Protein AF-A0A9X4M3T4-F1 (afdb_monomer)

Nearest PDB structures (foldseek):
  6j8o-assembly1_B  TM=3.746E-01  e=1.620E-01  Homo sapiens
  6j8n-assembly2_D  TM=3.707E-01  e=1.835E-01  Homo sapiens
  6j4u-assembly1_A  TM=2.759E-01  e=3.020E-01  Homo sapiens
  6jzd-assembly1_A  TM=2.948E-01  e=4.670E-01  Mus musculus
  6eua-assembly1_A  TM=4.453E-01  e=3.221E+00  Homo sapiens

Secondary structure (DSSP, 8-state):
---PPPHHHHHHHHHHHHH-TTEEEEEE-EEE-TTS-EEE-SEEEEEETTTTEEEEEE--HHHHHHHHHH----SS--EEEE--HHHHHHHHHHHHHHHS--TTTS--

Mean predicted aligned error: 7.75 Å

Sequence (108 aa):
MSNRITDSELAIVEAALLAEPALTAVRVSSEKDRYGAWMWDDVVAIEVGPLGAADAVEIDELLINRFAADHVEADGRECVIAVTDEVRTAVTLRRTLRRAPNPAASVA

pLDDT: mean 82.62, std 14.84, range [37.03, 94.5]

Organism: NCBI:txid2710754

Structure (mmCIF, N/CA/C/O backbone):
data_AF-A0A9X4M3T4-F1
#
_entry.id   AF-A0A9X4M3T4-F1
#
loop_
_atom_site.group_PDB
_atom_site.id
_atom_site.type_symbol
_atom_site.label_atom_id
_atom_site.label_alt_id
_atom_site.label_comp_id
_atom_site.label_asym_id
_atom_site.label_entity_id
_atom_site.label_seq_id
_atom_site.pdbx_PDB_ins_code
_atom_site.Cartn_x
_atom_site.Cartn_y
_atom_site.Cartn_z
_atom_site.occupancy
_atom_site.B_iso_or_equiv
_atom_site.auth_seq_id
_atom_site.auth_comp_id
_atom_site.auth_asym_id
_atom_site.auth_atom_id
_atom_site.pdbx_PDB_model_num
ATOM 1 N N . MET A 1 1 ? -16.331 -2.211 -11.567 1.00 37.03 1 MET A N 1
ATOM 2 C CA . MET A 1 1 ? -15.239 -3.139 -11.216 1.00 37.03 1 MET A CA 1
ATOM 3 C C . MET A 1 1 ? -15.163 -3.156 -9.703 1.00 37.03 1 MET A C 1
ATOM 5 O O . MET A 1 1 ? -15.142 -2.081 -9.120 1.00 37.03 1 MET A O 1
ATOM 9 N N . SER A 1 2 ? -15.268 -4.317 -9.054 1.00 38.84 2 SER A N 1
ATOM 10 C CA . SER A 1 2 ? -15.040 -4.383 -7.607 1.00 38.84 2 SER A CA 1
ATOM 11 C C . SER A 1 2 ? -13.557 -4.110 -7.379 1.00 38.84 2 SER A C 1
ATOM 13 O O . SER A 1 2 ? -12.754 -4.986 -7.683 1.00 38.84 2 SER A O 1
ATOM 15 N N . ASN A 1 3 ? -13.203 -2.911 -6.906 1.00 57.53 3 ASN A N 1
ATOM 16 C CA . ASN A 1 3 ? -11.852 -2.586 -6.437 1.00 57.53 3 ASN A CA 1
ATOM 17 C C . ASN A 1 3 ? -11.570 -3.422 -5.185 1.00 57.53 3 ASN A C 1
ATOM 19 O O . ASN A 1 3 ? -11.737 -2.960 -4.059 1.00 57.53 3 ASN A O 1
ATOM 23 N N . ARG A 1 4 ? -11.259 -4.704 -5.382 1.00 77.06 4 ARG A N 1
ATOM 24 C CA . ARG A 1 4 ? -10.796 -5.577 -4.312 1.00 77.06 4 ARG A CA 1
ATOM 25 C C . ARG A 1 4 ? -9.310 -5.323 -4.153 1.00 77.06 4 ARG A C 1
ATOM 27 O O . ARG A 1 4 ? -8.562 -5.589 -5.086 1.00 77.06 4 ARG A O 1
ATOM 34 N N . ILE A 1 5 ? -8.941 -4.830 -2.979 1.00 88.75 5 ILE A N 1
ATOM 35 C CA . ILE A 1 5 ? -7.549 -4.722 -2.559 1.00 88.75 5 ILE A CA 1
ATOM 36 C C . ILE A 1 5 ? -6.879 -6.102 -2.6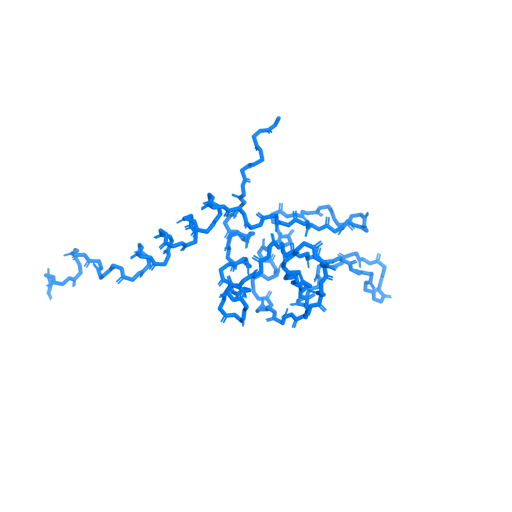42 1.00 88.75 5 ILE A C 1
ATOM 38 O O . ILE A 1 5 ? -7.465 -7.105 -2.214 1.00 88.75 5 ILE A O 1
ATOM 42 N N . THR A 1 6 ? -5.689 -6.173 -3.227 1.00 91.31 6 THR A N 1
ATOM 43 C CA . THR A 1 6 ? -4.902 -7.402 -3.333 1.00 91.31 6 THR A CA 1
ATOM 44 C C . THR A 1 6 ? -4.217 -7.730 -2.003 1.00 91.31 6 THR A C 1
ATOM 46 O O . THR A 1 6 ? -4.098 -6.904 -1.093 1.00 91.31 6 THR A O 1
ATOM 49 N N . ASP A 1 7 ? -3.738 -8.968 -1.868 1.00 91.56 7 ASP A N 1
ATOM 50 C CA . ASP A 1 7 ? -3.007 -9.398 -0.672 1.00 91.56 7 ASP A CA 1
ATOM 51 C C . ASP A 1 7 ? -1.655 -8.687 -0.500 1.00 91.56 7 ASP A C 1
ATOM 53 O O . ASP A 1 7 ? -1.182 -8.548 0.636 1.00 91.56 7 ASP A O 1
ATOM 57 N N . SER A 1 8 ? -1.027 -8.272 -1.606 1.00 92.50 8 SER A N 1
ATOM 58 C CA . SER A 1 8 ? 0.221 -7.504 -1.616 1.00 92.50 8 SER A CA 1
ATOM 59 C C . SER A 1 8 ? -0.024 -6.044 -1.233 1.00 92.50 8 SER A C 1
ATOM 61 O O . SER A 1 8 ? 0.659 -5.546 -0.341 1.00 92.50 8 SER A O 1
ATOM 63 N N . GLU A 1 9 ? -1.059 -5.402 -1.783 1.00 93.94 9 GLU A N 1
ATOM 64 C CA . GLU A 1 9 ? -1.513 -4.063 -1.376 1.00 93.94 9 GLU A CA 1
ATOM 65 C C . GLU A 1 9 ? -1.824 -4.015 0.122 1.00 93.94 9 GLU A C 1
ATOM 67 O O . GLU A 1 9 ? -1.333 -3.151 0.850 1.00 93.94 9 GLU A O 1
ATOM 72 N N . LEU A 1 10 ? -2.587 -4.994 0.618 1.00 94.06 10 LEU A N 1
ATOM 73 C CA . LEU A 1 10 ? -2.938 -5.071 2.032 1.00 94.06 10 LEU A CA 1
ATOM 74 C C . LEU A 1 10 ? -1.704 -5.270 2.926 1.00 94.06 10 LEU A C 1
ATOM 76 O O . LEU A 1 10 ? -1.667 -4.759 4.044 1.00 94.06 10 LEU A O 1
ATOM 80 N N . ALA A 1 11 ? -0.695 -6.007 2.455 1.00 92.94 11 ALA A N 1
ATOM 81 C CA . ALA A 1 11 ? 0.561 -6.195 3.178 1.00 92.94 11 ALA A CA 1
ATOM 82 C C . ALA A 1 11 ? 1.427 -4.925 3.203 1.00 92.94 11 ALA A C 1
ATOM 84 O O . ALA A 1 11 ? 2.034 -4.641 4.235 1.00 92.94 11 ALA A O 1
ATOM 85 N N . ILE A 1 12 ? 1.453 -4.148 2.117 1.00 93.69 12 ILE A N 1
ATOM 86 C CA . ILE A 1 12 ? 2.129 -2.843 2.078 1.00 93.69 12 ILE A CA 1
ATOM 87 C C . ILE A 1 12 ? 1.458 -1.882 3.061 1.00 93.69 12 ILE A C 1
ATOM 89 O O . ILE A 1 12 ? 2.133 -1.284 3.896 1.00 93.69 12 ILE A O 1
ATOM 93 N N . VAL A 1 13 ? 0.123 -1.799 3.043 1.00 94.50 13 VAL A N 1
ATOM 94 C CA . VAL A 1 13 ? -0.625 -0.978 4.008 1.00 94.50 13 VAL A CA 1
ATOM 95 C C . VAL A 1 13 ? -0.391 -1.453 5.442 1.00 94.50 13 VAL A C 1
ATOM 97 O O . VAL A 1 13 ? -0.226 -0.636 6.345 1.00 94.50 13 VAL A O 1
ATOM 100 N N . GLU A 1 14 ? -0.340 -2.766 5.678 1.00 93.69 14 GLU A N 1
ATOM 101 C CA . GLU A 1 14 ? -0.018 -3.328 6.991 1.00 93.69 14 GLU A CA 1
ATOM 102 C C . GLU A 1 14 ? 1.353 -2.860 7.500 1.00 93.69 14 GLU A C 1
ATOM 104 O O . GLU A 1 14 ? 1.461 -2.541 8.686 1.00 93.69 14 GLU A O 1
ATOM 109 N N . ALA A 1 15 ? 2.372 -2.828 6.637 1.00 91.75 15 ALA A N 1
ATOM 110 C CA . ALA A 1 15 ? 3.710 -2.351 6.976 1.00 91.75 15 ALA A CA 1
ATOM 111 C C . ALA A 1 15 ? 3.719 -0.836 7.232 1.00 91.75 15 ALA A C 1
ATOM 113 O O . ALA A 1 15 ? 4.190 -0.395 8.280 1.00 91.75 15 ALA A O 1
ATOM 114 N N . ALA A 1 16 ? 3.103 -0.051 6.346 1.00 92.12 16 ALA A N 1
ATOM 115 C CA . ALA A 1 16 ? 3.004 1.399 6.482 1.00 92.12 16 ALA A CA 1
ATOM 116 C C . ALA A 1 16 ? 2.272 1.816 7.775 1.00 92.12 16 ALA A C 1
ATOM 118 O O . ALA A 1 16 ? 2.723 2.708 8.489 1.00 92.12 16 ALA A O 1
ATOM 119 N N . LEU A 1 17 ? 1.200 1.106 8.151 1.00 91.81 17 LEU A N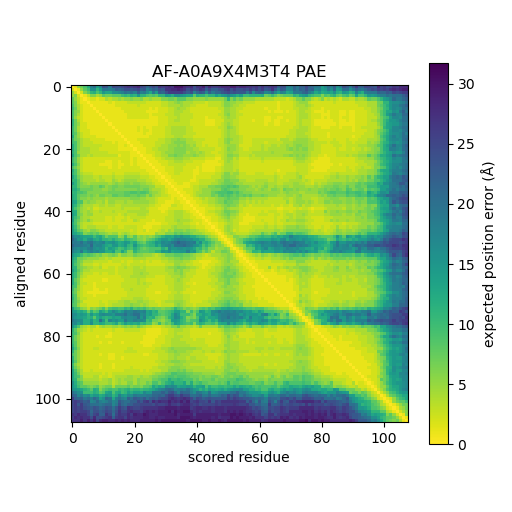 1
ATOM 120 C CA . LEU A 1 17 ? 0.449 1.349 9.392 1.00 91.81 17 LEU A CA 1
ATOM 121 C C . LEU A 1 17 ? 1.244 1.053 10.675 1.00 91.81 17 LEU A C 1
ATOM 123 O O . LEU A 1 17 ? 0.805 1.449 11.755 1.00 91.81 17 LEU A O 1
ATOM 127 N N . LEU A 1 18 ? 2.356 0.308 10.603 1.00 88.94 18 LEU A N 1
ATOM 128 C CA . LEU A 1 18 ? 3.265 0.147 11.747 1.00 88.94 18 LEU A CA 1
ATOM 129 C C . LEU A 1 18 ? 4.143 1.381 11.948 1.00 88.94 18 LEU A C 1
ATOM 131 O O . LEU A 1 18 ? 4.446 1.703 13.095 1.00 88.94 18 LEU A O 1
ATOM 135 N N . ALA A 1 19 ? 4.542 2.037 10.856 1.00 87.50 19 ALA A N 1
ATOM 136 C CA . ALA A 1 19 ? 5.337 3.257 10.893 1.00 87.50 19 ALA A CA 1
ATOM 137 C C . ALA A 1 19 ? 4.471 4.471 11.263 1.00 87.50 19 ALA A C 1
ATOM 139 O O . ALA A 1 19 ? 4.835 5.226 12.159 1.00 87.50 19 ALA A O 1
ATOM 140 N N . GLU A 1 20 ? 3.297 4.608 10.637 1.00 91.44 20 GLU A N 1
ATOM 141 C CA . GLU A 1 20 ? 2.389 5.739 10.844 1.00 91.44 20 GLU A CA 1
ATOM 142 C C . GLU A 1 20 ? 0.922 5.280 10.989 1.00 91.44 20 GLU A C 1
ATOM 144 O O . GLU A 1 20 ? 0.207 5.068 10.005 1.00 91.44 20 GLU A O 1
ATOM 149 N N . PRO A 1 21 ? 0.416 5.115 12.224 1.00 89.69 21 PRO A N 1
ATOM 150 C CA . PRO A 1 21 ? -0.948 4.641 12.464 1.00 89.69 21 PRO A CA 1
ATOM 151 C C . PRO A 1 21 ? -2.054 5.550 11.898 1.00 89.69 21 PRO A C 1
ATOM 153 O O . PRO A 1 21 ? -3.158 5.065 11.607 1.00 89.69 21 PRO A O 1
ATOM 156 N N . ALA A 1 22 ? -1.792 6.853 11.751 1.00 89.38 22 ALA A N 1
ATOM 157 C CA . ALA A 1 22 ? -2.75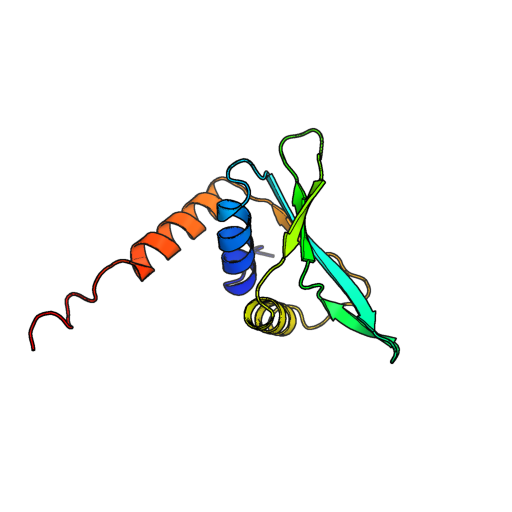5 7.858 11.307 1.00 89.38 22 ALA A CA 1
ATOM 158 C C . ALA A 1 22 ? -2.783 8.072 9.782 1.00 89.38 22 ALA A C 1
ATOM 160 O O . ALA A 1 22 ? -3.539 8.926 9.313 1.00 89.38 22 ALA A O 1
ATOM 161 N N . LEU A 1 23 ? -2.019 7.296 9.001 1.00 92.00 23 LEU A N 1
ATOM 162 C CA . LEU A 1 23 ? -1.961 7.461 7.546 1.00 92.00 23 LEU A CA 1
ATOM 163 C C . LEU A 1 23 ? -3.330 7.257 6.874 1.00 92.00 23 LEU A C 1
ATOM 165 O O . LEU A 1 23 ? -4.126 6.397 7.258 1.00 92.00 23 LEU A O 1
ATOM 169 N N . THR A 1 24 ? -3.620 8.057 5.860 1.00 92.88 24 THR A N 1
ATOM 170 C CA . THR A 1 24 ? -4.881 8.058 5.107 1.00 92.88 24 THR A CA 1
ATOM 171 C C . THR A 1 24 ? -4.729 7.438 3.723 1.00 92.88 24 THR A C 1
ATOM 173 O O . THR A 1 24 ? -5.711 6.927 3.182 1.00 92.88 24 THR A O 1
ATOM 176 N N . ALA A 1 25 ? -3.516 7.418 3.171 1.00 93.25 25 ALA A N 1
ATOM 177 C CA . ALA A 1 25 ? -3.208 6.765 1.906 1.00 93.25 25 ALA A CA 1
ATOM 178 C C . ALA A 1 25 ? -1.760 6.260 1.869 1.00 93.25 25 ALA A C 1
ATOM 180 O O . ALA A 1 25 ? -0.884 6.808 2.541 1.00 93.25 25 ALA A O 1
ATOM 181 N N . VAL A 1 26 ? -1.526 5.231 1.054 1.00 93.69 26 VAL A N 1
ATOM 182 C CA . VAL A 1 26 ? -0.188 4.769 0.664 1.00 93.69 26 VAL A CA 1
ATOM 183 C C . VAL A 1 26 ? -0.070 4.880 -0.850 1.00 93.69 26 VAL A C 1
ATOM 185 O O . VAL A 1 26 ? -0.925 4.363 -1.568 1.00 93.69 26 VAL A O 1
ATOM 188 N N . ARG A 1 27 ? 0.972 5.553 -1.334 1.00 93.06 27 ARG A N 1
ATOM 189 C CA . ARG A 1 27 ? 1.298 5.683 -2.754 1.00 93.06 27 ARG A CA 1
ATOM 190 C C . ARG A 1 27 ? 2.565 4.884 -3.044 1.00 93.06 27 ARG A C 1
ATOM 192 O O . ARG A 1 27 ? 3.630 5.191 -2.515 1.00 93.06 27 ARG A O 1
ATOM 199 N N . VAL A 1 28 ? 2.431 3.878 -3.900 1.00 92.62 28 VAL A N 1
ATOM 200 C CA . VAL A 1 28 ? 3.550 3.123 -4.469 1.00 92.62 28 VAL A CA 1
ATOM 201 C C . VAL A 1 28 ? 3.825 3.707 -5.848 1.00 92.62 28 VAL A C 1
ATOM 203 O O . VAL A 1 28 ? 2.925 3.751 -6.692 1.00 92.62 28 VAL A O 1
ATOM 206 N N . SER A 1 29 ? 5.037 4.203 -6.056 1.00 92.38 29 SER A N 1
ATOM 207 C CA . SER A 1 29 ? 5.462 4.811 -7.316 1.00 92.38 29 SER A CA 1
ATOM 208 C C . SER A 1 29 ? 6.242 3.806 -8.155 1.00 92.38 29 SER A C 1
ATOM 210 O O . SER A 1 29 ? 6.710 2.786 -7.650 1.00 92.38 29 SER A O 1
ATOM 212 N N . SER A 1 30 ? 6.333 4.075 -9.453 1.00 92.00 30 SER A N 1
ATOM 213 C CA . SER A 1 30 ? 7.238 3.354 -10.337 1.00 92.00 30 SER A CA 1
ATOM 214 C C . SER A 1 30 ? 8.193 4.323 -11.017 1.00 92.00 30 SER A C 1
ATOM 216 O O . SER A 1 30 ? 7.805 5.428 -11.410 1.00 92.00 30 SER A O 1
ATOM 218 N N . GLU A 1 31 ? 9.434 3.889 -11.196 1.00 90.50 31 GLU A N 1
ATOM 219 C CA . GLU A 1 31 ? 10.476 4.627 -11.895 1.00 90.50 31 GLU A CA 1
ATOM 220 C C . GLU A 1 31 ? 11.076 3.807 -13.039 1.00 90.50 31 GLU A C 1
ATOM 222 O O . GLU A 1 31 ? 10.880 2.594 -13.147 1.00 90.50 31 GLU A O 1
ATOM 227 N N . LYS A 1 32 ? 11.793 4.481 -13.943 1.00 89.62 32 LYS A N 1
ATOM 228 C CA 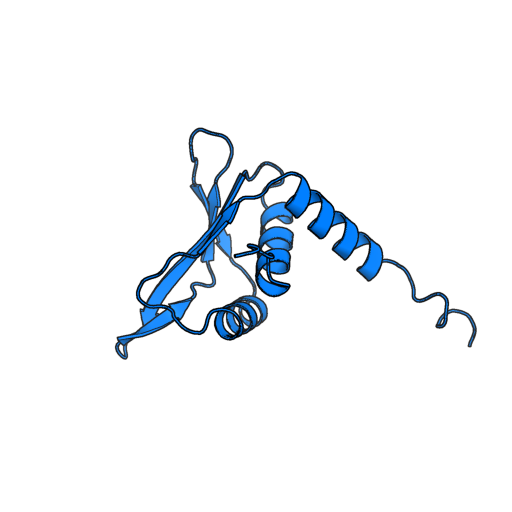. LYS A 1 32 ? 12.545 3.794 -14.994 1.00 89.62 32 LYS A CA 1
ATOM 229 C C . LYS A 1 32 ? 13.932 3.441 -14.496 1.00 89.62 32 LYS A C 1
ATOM 231 O O . LYS A 1 32 ? 14.696 4.323 -14.110 1.00 89.62 32 LYS A O 1
ATOM 236 N N . ASP A 1 33 ? 14.288 2.175 -14.642 1.00 87.88 33 ASP A N 1
ATOM 237 C CA . ASP A 1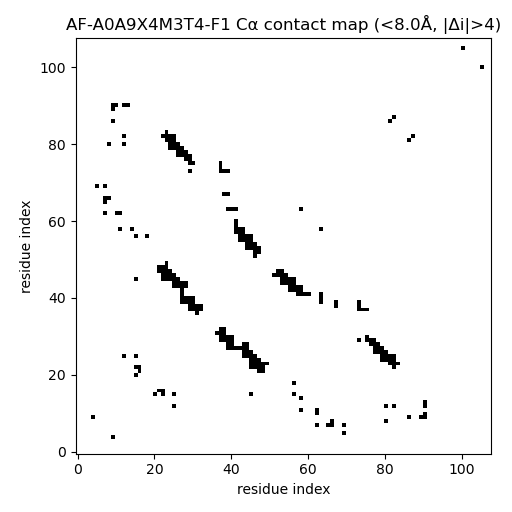 33 ? 15.649 1.715 -14.442 1.00 87.88 33 ASP A CA 1
ATOM 238 C C . ASP A 1 33 ? 16.602 2.247 -15.535 1.00 87.88 33 ASP A C 1
ATOM 240 O O . ASP A 1 33 ? 16.210 2.864 -16.535 1.00 87.88 33 ASP A O 1
ATOM 244 N N . ARG A 1 34 ? 17.899 1.957 -15.379 1.00 89.44 34 ARG A N 1
ATOM 245 C CA . ARG A 1 34 ? 18.943 2.353 -16.344 1.00 89.44 34 ARG A CA 1
ATOM 246 C C . ARG A 1 34 ? 18.774 1.754 -17.749 1.00 89.44 34 ARG A C 1
ATOM 248 O O . ARG A 1 34 ? 19.443 2.206 -18.676 1.00 89.44 34 ARG A O 1
ATOM 255 N N . TYR A 1 35 ? 17.947 0.722 -17.899 1.00 89.69 35 TYR A N 1
ATOM 256 C CA . TYR A 1 35 ? 17.643 0.048 -19.161 1.00 89.69 35 TYR A CA 1
ATOM 257 C C . TYR A 1 35 ? 16.308 0.513 -19.766 1.00 89.69 35 TYR A C 1
ATOM 259 O O . TYR A 1 35 ? 15.952 0.085 -20.865 1.00 89.69 35 TYR A O 1
ATOM 267 N N . GLY A 1 36 ? 15.601 1.427 -19.096 1.00 85.31 36 GLY A N 1
ATOM 268 C CA . GLY A 1 36 ? 14.314 1.966 -19.517 1.00 85.31 36 GLY A CA 1
ATOM 269 C C . GLY A 1 36 ? 13.116 1.076 -19.180 1.00 85.31 36 GLY A C 1
ATOM 270 O O . GLY A 1 36 ? 12.015 1.387 -19.641 1.00 85.31 36 GLY A O 1
ATOM 271 N N . ALA A 1 37 ? 13.313 0.005 -18.407 1.00 86.31 37 ALA A N 1
ATOM 272 C CA . ALA A 1 37 ? 12.241 -0.811 -17.857 1.00 86.31 37 ALA A CA 1
ATOM 273 C C . ALA A 1 37 ? 11.638 -0.114 -16.634 1.00 86.31 37 ALA A C 1
ATOM 275 O O . ALA A 1 37 ? 12.355 0.475 -15.828 1.00 86.31 37 ALA A O 1
ATOM 276 N N . TRP A 1 38 ? 10.318 -0.169 -16.501 1.00 86.88 38 TRP A N 1
ATOM 277 C CA . TRP A 1 38 ? 9.644 0.362 -15.325 1.00 86.88 38 TRP A CA 1
ATOM 278 C C . TRP A 1 38 ? 9.716 -0.631 -14.169 1.00 86.88 38 TRP A C 1
ATOM 280 O O . TRP A 1 38 ? 9.433 -1.817 -14.351 1.00 86.88 38 TRP A O 1
ATOM 290 N N . MET A 1 39 ? 10.077 -0.137 -12.992 1.00 89.12 39 MET A N 1
ATOM 291 C CA . MET A 1 39 ? 10.153 -0.897 -11.750 1.00 89.12 39 MET A CA 1
ATOM 292 C C . MET A 1 39 ? 9.382 -0.157 -10.662 1.00 89.12 39 MET A C 1
ATOM 294 O O . MET A 1 39 ? 9.327 1.068 -10.668 1.00 89.12 39 MET A O 1
ATOM 298 N N . TRP A 1 40 ? 8.755 -0.902 -9.757 1.00 91.81 40 TRP A N 1
ATOM 299 C CA . TRP A 1 40 ? 8.086 -0.328 -8.593 1.00 91.81 40 TRP A CA 1
ATOM 300 C C . TRP A 1 40 ? 9.114 0.013 -7.51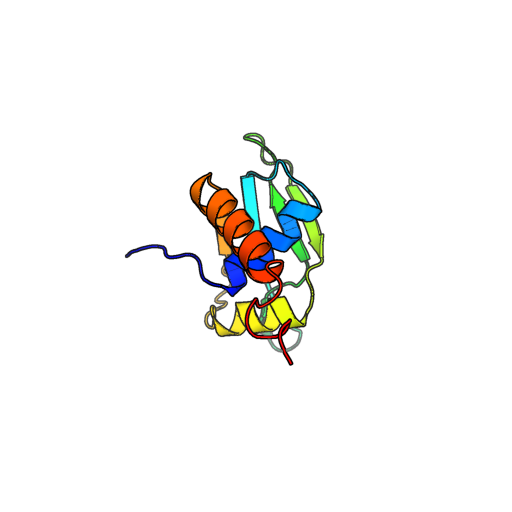1 1.00 91.81 40 TRP A C 1
ATOM 302 O O . TRP A 1 40 ? 10.009 -0.794 -7.256 1.00 91.81 40 TRP A O 1
ATOM 312 N N . ASP A 1 41 ? 8.959 1.175 -6.881 1.00 91.00 41 ASP A N 1
ATOM 313 C CA . ASP A 1 41 ? 9.847 1.658 -5.825 1.00 91.00 41 ASP A CA 1
ATOM 314 C C . ASP A 1 41 ? 9.595 0.909 -4.511 1.00 91.00 41 ASP A C 1
ATOM 316 O O . ASP A 1 41 ? 8.450 0.699 -4.099 1.00 91.00 41 ASP A O 1
ATOM 320 N N . ASP A 1 42 ? 10.671 0.536 -3.823 1.00 90.69 42 ASP 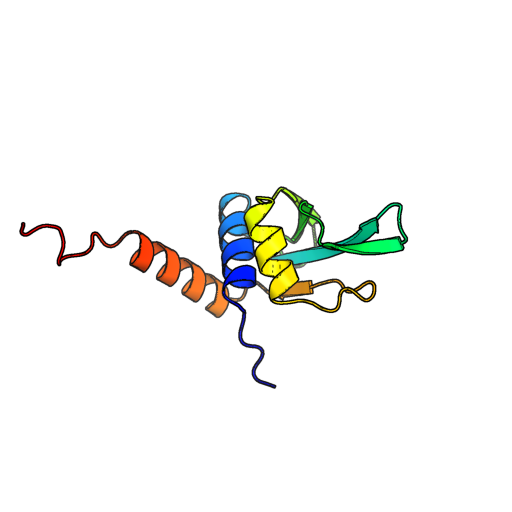A N 1
ATOM 321 C CA . ASP A 1 42 ? 10.625 -0.011 -2.464 1.00 90.69 42 ASP A CA 1
ATOM 322 C C . ASP A 1 42 ? 10.366 1.075 -1.405 1.00 90.69 42 ASP A C 1
ATOM 324 O O . ASP A 1 42 ? 9.909 0.774 -0.302 1.00 90.69 42 ASP A O 1
ATOM 328 N N . VAL A 1 43 ? 10.570 2.347 -1.749 1.00 91.81 43 VAL A N 1
ATOM 329 C CA . VAL A 1 43 ? 10.192 3.502 -0.933 1.00 91.81 43 VAL A CA 1
ATOM 330 C C . VAL A 1 43 ? 8.782 3.961 -1.301 1.00 91.81 43 VAL A C 1
ATOM 332 O O . VAL A 1 43 ? 8.550 4.560 -2.351 1.00 91.81 43 VAL A O 1
ATOM 335 N N . VAL A 1 44 ? 7.826 3.728 -0.401 1.00 91.44 44 VAL A N 1
ATOM 336 C CA . VAL A 1 44 ? 6.430 4.147 -0.582 1.00 91.44 44 VAL A CA 1
ATOM 337 C C . VAL A 1 44 ? 6.167 5.469 0.123 1.00 91.44 44 VAL A C 1
ATOM 339 O O . VAL A 1 44 ? 6.604 5.688 1.254 1.00 91.44 44 VAL A O 1
ATOM 342 N N . ALA A 1 45 ? 5.410 6.352 -0.521 1.00 91.56 45 ALA A N 1
ATOM 343 C CA . ALA A 1 45 ? 4.955 7.581 0.113 1.00 91.56 45 ALA A CA 1
ATOM 344 C C . ALA A 1 45 ? 3.704 7.300 0.956 1.00 91.56 45 ALA A C 1
ATOM 346 O O . ALA A 1 45 ? 2.776 6.619 0.514 1.00 91.56 45 ALA A O 1
ATOM 347 N N . ILE A 1 46 ? 3.660 7.845 2.167 1.00 91.81 46 ILE A N 1
ATOM 348 C CA . ILE A 1 46 ? 2.517 7.766 3.076 1.00 91.81 46 ILE A CA 1
ATOM 349 C C . ILE A 1 46 ? 1.947 9.159 3.291 1.00 91.81 46 ILE A C 1
ATOM 351 O O . ILE A 1 46 ? 2.688 10.111 3.502 1.00 91.81 46 ILE A O 1
ATOM 355 N N . GLU A 1 47 ? 0.628 9.295 3.244 1.00 91.00 47 GLU A N 1
ATOM 356 C CA . GLU A 1 47 ? -0.041 10.578 3.478 1.00 91.00 47 GLU A CA 1
ATOM 357 C C . GLU A 1 47 ? -0.753 10.555 4.831 1.00 91.00 47 GLU A C 1
ATOM 359 O O . GLU A 1 47 ? -1.424 9.573 5.154 1.00 91.00 47 GLU A O 1
ATOM 364 N N . VAL A 1 48 ? -0.632 11.629 5.622 1.00 84.88 48 VAL A N 1
ATOM 365 C CA . VAL A 1 48 ? -1.300 11.758 6.930 1.00 84.88 48 VAL A CA 1
ATOM 366 C C . VAL A 1 48 ? -2.322 12.891 6.920 1.00 84.88 48 VAL A C 1
ATOM 368 O O . VAL A 1 48 ? -2.002 14.064 6.708 1.00 84.88 48 VAL A O 1
ATOM 371 N N . GLY A 1 49 ? -3.573 12.541 7.224 1.00 75.25 49 GLY A N 1
ATOM 372 C CA . GLY A 1 49 ? -4.673 13.496 7.335 1.00 75.25 49 GLY A CA 1
ATOM 373 C C . GLY A 1 49 ? -5.086 14.143 6.000 1.00 75.25 49 GLY A C 1
ATOM 374 O O . GLY A 1 49 ? -4.635 13.743 4.930 1.00 75.25 49 GLY A O 1
ATOM 375 N N . PRO A 1 50 ? -5.978 15.150 6.040 1.00 64.31 50 PRO A N 1
ATOM 376 C CA . PRO A 1 50 ? -6.535 15.787 4.841 1.00 64.31 50 PRO A CA 1
ATOM 377 C C . PRO A 1 50 ? -5.594 16.806 4.178 1.00 64.31 50 PRO A C 1
ATOM 379 O O . PRO A 1 50 ? -5.910 17.317 3.108 1.00 64.31 50 PRO A O 1
ATOM 382 N N . LEU A 1 51 ? -4.473 17.143 4.824 1.00 64.75 51 LEU A N 1
ATOM 383 C CA . LEU A 1 51 ? -3.512 18.143 4.347 1.00 64.75 51 LEU A CA 1
ATOM 384 C C . LEU A 1 51 ? -2.356 17.532 3.537 1.00 64.75 51 LEU A C 1
ATOM 386 O O . LEU A 1 51 ? -1.534 18.286 3.025 1.00 64.75 51 LEU A O 1
ATOM 390 N N . GLY A 1 52 ? -2.300 16.200 3.405 1.00 60.34 52 GLY A N 1
ATOM 391 C CA . GLY A 1 52 ? -1.360 15.519 2.510 1.00 60.34 52 GLY A CA 1
ATOM 392 C C . GLY A 1 52 ? 0.109 15.681 2.900 1.00 60.34 52 GLY A C 1
ATOM 393 O O . GLY A 1 52 ? 0.962 15.732 2.019 1.00 60.34 52 GLY A O 1
ATOM 394 N N . ALA A 1 53 ? 0.422 15.795 4.199 1.00 68.31 53 ALA A N 1
ATOM 395 C CA . ALA A 1 53 ? 1.811 15.703 4.640 1.00 68.31 53 ALA A CA 1
ATOM 396 C C . ALA A 1 53 ? 2.325 14.309 4.260 1.00 68.31 53 ALA A C 1
ATOM 398 O O . ALA A 1 53 ? 1.834 13.310 4.791 1.00 68.31 53 ALA A O 1
ATOM 399 N N . ALA A 1 54 ? 3.230 14.273 3.281 1.00 74.88 54 ALA A N 1
ATOM 400 C CA . ALA A 1 54 ? 3.796 13.051 2.745 1.00 74.88 54 ALA A CA 1
ATOM 401 C C . ALA A 1 54 ? 5.114 12.744 3.462 1.00 74.88 54 ALA A C 1
ATOM 403 O O . ALA A 1 54 ? 6.042 13.553 3.412 1.00 74.88 54 ALA A O 1
ATOM 404 N N . ASP A 1 55 ? 5.175 11.595 4.126 1.00 86.56 55 ASP A N 1
ATOM 405 C CA . ASP A 1 55 ? 6.424 10.978 4.583 1.00 86.56 55 ASP A CA 1
ATOM 406 C C . ASP A 1 55 ? 6.724 9.756 3.697 1.00 86.56 55 ASP A C 1
ATOM 408 O O . ASP A 1 55 ? 5.913 9.393 2.840 1.00 86.56 55 ASP A O 1
ATOM 412 N N . ALA A 1 56 ? 7.883 9.130 3.861 1.00 88.94 56 ALA A N 1
ATOM 413 C CA . ALA A 1 56 ? 8.293 7.975 3.077 1.00 88.94 56 ALA A CA 1
ATOM 414 C C . ALA A 1 56 ? 8.690 6.805 3.980 1.00 88.94 56 ALA A C 1
ATOM 416 O O . ALA A 1 56 ? 9.360 6.978 4.997 1.00 88.94 56 ALA A O 1
ATOM 417 N N . VAL A 1 57 ? 8.285 5.597 3.594 1.00 91.06 57 VAL A N 1
ATOM 418 C CA . VAL A 1 57 ? 8.605 4.361 4.313 1.00 91.06 57 VAL A CA 1
ATOM 419 C C . VAL A 1 57 ? 9.224 3.373 3.337 1.00 91.06 57 VAL A C 1
ATOM 421 O O . VAL A 1 57 ? 8.673 3.121 2.271 1.00 91.06 57 VAL A O 1
ATOM 424 N N . GLU A 1 58 ? 10.360 2.799 3.715 1.00 92.44 58 GLU A N 1
ATOM 425 C CA . GLU A 1 58 ? 10.994 1.711 2.972 1.00 92.44 58 GLU A CA 1
ATOM 426 C C . GLU A 1 58 ? 10.277 0.386 3.269 1.00 92.44 58 GLU A C 1
ATOM 428 O O . GLU A 1 58 ? 9.969 0.060 4.422 1.00 92.44 58 GLU A O 1
ATOM 433 N N . ILE A 1 59 ? 9.989 -0.373 2.218 1.00 90.00 59 ILE A N 1
ATOM 434 C CA . ILE A 1 59 ? 9.276 -1.643 2.251 1.00 90.00 59 ILE A CA 1
ATOM 435 C C . ILE A 1 59 ? 10.210 -2.755 1.771 1.00 90.00 59 ILE A C 1
ATOM 437 O O . ILE A 1 59 ? 11.013 -2.573 0.868 1.00 90.00 59 ILE A O 1
ATOM 441 N N . ASP A 1 60 ? 10.076 -3.939 2.369 1.00 91.88 60 ASP A N 1
ATOM 442 C CA . ASP A 1 60 ? 10.869 -5.121 2.020 1.00 91.88 60 ASP A CA 1
ATOM 443 C C . ASP A 1 60 ? 10.808 -5.448 0.511 1.00 91.88 60 ASP A C 1
ATOM 445 O O . ASP A 1 60 ? 9.726 -5.556 -0.079 1.00 91.88 60 ASP A O 1
ATOM 449 N N . GLU A 1 61 ? 11.975 -5.681 -0.095 1.00 88.69 61 GLU A N 1
ATOM 450 C CA . GLU A 1 61 ? 12.132 -5.985 -1.522 1.00 88.69 61 GLU A CA 1
ATOM 451 C C . GLU A 1 61 ? 11.306 -7.216 -1.969 1.00 88.69 61 GLU A C 1
ATOM 453 O O . GLU A 1 61 ? 10.781 -7.295 -3.082 1.00 88.69 61 GLU A O 1
ATOM 458 N N . LEU A 1 62 ? 11.118 -8.218 -1.108 1.00 92.88 62 LEU A N 1
ATOM 459 C CA . LEU A 1 62 ? 10.271 -9.370 -1.431 1.00 92.88 62 LEU A CA 1
ATOM 460 C C . LEU A 1 62 ? 8.796 -8.979 -1.532 1.00 92.88 62 LEU A C 1
ATOM 462 O O . LEU A 1 62 ? 8.043 -9.589 -2.298 1.00 92.88 62 LEU A O 1
ATOM 466 N N . LEU A 1 63 ? 8.365 -7.992 -0.746 1.00 92.19 63 LEU A N 1
ATOM 467 C CA . LEU A 1 63 ? 7.003 -7.484 -0.793 1.00 92.19 63 LEU A CA 1
ATOM 468 C C . LEU A 1 63 ? 6.783 -6.637 -2.050 1.00 92.19 63 LEU A C 1
ATOM 470 O O . LEU A 1 63 ? 5.762 -6.844 -2.711 1.00 92.19 63 LEU A O 1
ATOM 474 N N . ILE A 1 64 ? 7.741 -5.786 -2.440 1.00 91.19 64 ILE A N 1
ATOM 475 C CA . ILE A 1 64 ? 7.612 -5.012 -3.684 1.00 91.19 64 ILE A CA 1
ATOM 476 C C . ILE A 1 64 ? 7.619 -5.918 -4.921 1.00 91.19 64 ILE A C 1
ATOM 478 O O . ILE A 1 64 ? 6.805 -5.739 -5.821 1.00 91.19 64 ILE A O 1
ATOM 482 N N . ASN A 1 65 ? 8.422 -6.986 -4.925 1.00 91.25 65 ASN A N 1
ATOM 483 C CA . ASN A 1 65 ? 8.422 -7.973 -6.008 1.00 91.25 65 ASN A CA 1
ATOM 484 C C . ASN A 1 65 ? 7.076 -8.707 -6.149 1.00 91.25 65 ASN A C 1
ATOM 486 O O . ASN A 1 65 ? 6.614 -8.971 -7.260 1.00 91.25 65 ASN A O 1
ATOM 490 N N . ARG A 1 66 ? 6.411 -9.030 -5.030 1.00 92.25 66 ARG A N 1
ATOM 491 C CA . ARG A 1 66 ? 5.051 -9.603 -5.060 1.00 92.25 66 ARG A CA 1
ATOM 492 C C . ARG A 1 66 ? 4.024 -8.592 -5.547 1.00 92.25 66 ARG A C 1
ATOM 494 O O . ARG A 1 66 ? 3.167 -8.945 -6.348 1.00 92.25 66 ARG A O 1
ATOM 501 N N . PHE A 1 67 ? 4.124 -7.351 -5.083 1.00 92.25 67 PHE A N 1
ATOM 502 C CA . PHE A 1 67 ? 3.266 -6.265 -5.537 1.00 92.25 67 PHE A CA 1
ATOM 503 C C . PHE A 1 67 ? 3.391 -6.040 -7.049 1.00 92.25 67 PHE A C 1
ATOM 505 O O . PHE A 1 67 ? 2.376 -5.971 -7.737 1.00 92.25 67 PHE A O 1
ATOM 512 N N . ALA A 1 68 ? 4.617 -6.038 -7.575 1.00 90.38 68 ALA A N 1
ATOM 513 C CA . ALA A 1 68 ? 4.903 -5.938 -9.001 1.00 90.38 68 ALA A CA 1
ATOM 514 C C . ALA A 1 68 ? 4.287 -7.090 -9.813 1.00 90.38 68 ALA A C 1
ATOM 516 O O . ALA A 1 68 ? 3.778 -6.868 -10.908 1.00 90.38 68 ALA A O 1
ATOM 517 N N . ALA A 1 69 ? 4.284 -8.314 -9.273 1.00 89.75 69 ALA A N 1
ATOM 518 C CA . ALA A 1 69 ? 3.652 -9.465 -9.921 1.00 89.75 69 ALA A CA 1
ATOM 519 C C . ALA A 1 69 ? 2.118 -9.343 -9.998 1.00 89.75 69 ALA A C 1
ATOM 521 O O . ALA A 1 69 ? 1.520 -9.808 -10.968 1.00 89.75 69 ALA A O 1
ATOM 522 N N . ASP A 1 70 ? 1.493 -8.692 -9.013 1.00 88.75 70 ASP A N 1
ATOM 523 C CA . ASP A 1 70 ? 0.061 -8.369 -9.035 1.00 88.75 70 ASP A CA 1
ATOM 524 C C . ASP A 1 70 ? -0.246 -7.147 -9.935 1.00 88.75 70 ASP A C 1
ATOM 526 O O . ASP A 1 70 ? -1.373 -6.994 -10.407 1.00 88.75 70 ASP A O 1
ATOM 530 N N . HIS A 1 71 ? 0.762 -6.308 -10.217 1.00 86.38 71 HIS A N 1
ATOM 531 C CA . HIS A 1 71 ? 0.666 -5.038 -10.952 1.00 86.38 71 HIS A CA 1
ATOM 532 C C . HIS A 1 71 ? 1.655 -4.979 -12.129 1.00 86.38 71 HIS A C 1
ATOM 534 O O . HIS A 1 71 ? 2.549 -4.132 -12.184 1.00 86.38 71 HIS A O 1
ATOM 540 N N . VAL A 1 72 ? 1.470 -5.892 -13.088 1.00 76.75 72 VAL A N 1
ATOM 541 C CA . VAL A 1 72 ? 2.408 -6.170 -14.198 1.00 76.75 72 VAL A CA 1
ATOM 542 C C . VAL A 1 72 ? 2.599 -4.988 -15.170 1.00 76.75 72 VAL A C 1
ATOM 544 O O . VAL A 1 72 ? 3.597 -4.932 -15.884 1.00 76.75 72 VAL A O 1
ATOM 547 N N . GLU A 1 73 ? 1.683 -4.015 -15.198 1.00 66.94 73 GLU A N 1
ATOM 548 C CA . GLU A 1 73 ? 1.744 -2.846 -16.092 1.00 66.94 73 GLU A CA 1
ATOM 549 C C . GLU A 1 73 ? 2.136 -1.559 -15.346 1.00 66.94 73 GLU A C 1
ATOM 551 O O . GLU A 1 73 ? 1.278 -0.771 -14.934 1.00 66.94 73 GLU A O 1
ATOM 556 N N . ALA A 1 74 ? 3.438 -1.310 -15.215 1.00 64.31 74 ALA A N 1
ATOM 557 C CA . ALA A 1 74 ? 3.982 -0.061 -14.686 1.00 64.31 74 ALA A CA 1
ATOM 558 C C . ALA A 1 74 ? 4.198 0.974 -15.811 1.00 64.31 74 ALA A C 1
ATOM 560 O O . ALA A 1 74 ? 5.314 1.379 -16.077 1.00 64.31 74 ALA A O 1
ATOM 561 N N . ASP A 1 75 ? 3.163 1.416 -16.530 1.00 63.84 75 ASP A N 1
ATOM 562 C CA . ASP A 1 75 ? 3.315 2.469 -17.561 1.00 63.84 75 ASP A CA 1
ATOM 563 C C . ASP A 1 75 ? 3.395 3.876 -16.932 1.00 63.84 75 ASP A C 1
ATOM 565 O O . ASP A 1 75 ? 2.519 4.718 -17.143 1.00 63.84 75 ASP A O 1
ATOM 569 N N . GLY A 1 76 ? 4.412 4.126 -16.098 1.00 60.84 76 GLY A N 1
ATOM 570 C CA . GLY A 1 76 ? 4.534 5.363 -15.313 1.00 60.84 76 GLY A CA 1
ATOM 571 C C . GLY A 1 76 ? 3.351 5.582 -14.369 1.00 60.84 76 GLY A C 1
ATOM 572 O O . GLY A 1 76 ? 2.897 6.712 -14.177 1.00 60.84 76 GLY A O 1
ATOM 573 N N . ARG A 1 77 ? 2.794 4.482 -13.854 1.00 75.81 77 ARG A N 1
ATOM 574 C CA . ARG A 1 77 ? 1.607 4.485 -13.003 1.00 75.81 77 ARG A CA 1
ATOM 575 C C . ARG A 1 77 ? 2.028 4.547 -11.540 1.00 75.81 77 ARG A C 1
ATOM 577 O O . ARG A 1 77 ? 2.935 3.839 -11.112 1.00 75.81 77 ARG A O 1
ATOM 584 N N . GLU A 1 78 ? 1.329 5.385 -10.789 1.00 87.75 78 GLU A N 1
ATOM 585 C CA . GLU A 1 78 ? 1.267 5.308 -9.333 1.00 87.75 78 GLU A CA 1
ATOM 586 C C . GLU A 1 78 ? 0.114 4.379 -8.932 1.00 87.75 78 GLU A C 1
ATOM 588 O O . GLU A 1 78 ? -0.943 4.372 -9.571 1.00 87.75 78 GLU A O 1
ATOM 593 N N . CYS A 1 79 ? 0.302 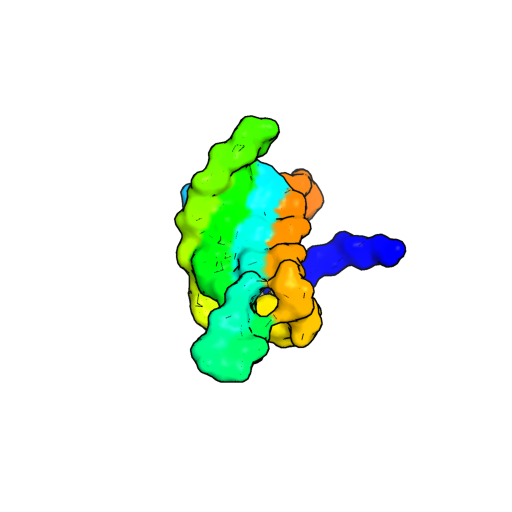3.601 -7.869 1.00 89.19 79 CYS A N 1
ATOM 594 C CA . CYS A 1 79 ? -0.791 2.913 -7.196 1.00 89.19 79 CYS A CA 1
ATOM 595 C C . CYS A 1 79 ? -1.075 3.627 -5.876 1.00 89.19 79 CYS A C 1
ATOM 597 O O . CYS A 1 79 ? -0.217 3.678 -4.995 1.00 89.19 79 CYS A O 1
ATOM 599 N N . VAL A 1 80 ? -2.275 4.196 -5.751 1.00 90.94 80 VAL A N 1
ATOM 600 C CA . VAL A 1 80 ? -2.719 4.894 -4.542 1.00 90.94 80 VAL A CA 1
ATOM 601 C C . VAL A 1 80 ? -3.759 4.042 -3.831 1.00 90.94 80 VAL A C 1
ATOM 603 O O . VAL A 1 80 ? -4.870 3.842 -4.325 1.00 90.94 80 VAL A O 1
ATOM 606 N N . ILE A 1 81 ? -3.406 3.577 -2.639 1.00 92.00 81 ILE A N 1
ATOM 607 C CA . ILE A 1 81 ? -4.252 2.747 -1.793 1.00 92.00 81 ILE A CA 1
ATOM 608 C C . ILE A 1 81 ? -4.829 3.634 -0.691 1.00 92.00 81 ILE A C 1
ATOM 610 O O . ILE A 1 81 ? -4.126 4.037 0.238 1.00 92.00 81 ILE A O 1
ATOM 614 N N . ALA A 1 82 ? -6.123 3.943 -0.783 1.00 92.06 82 ALA A N 1
ATOM 615 C CA . ALA A 1 82 ? -6.829 4.667 0.269 1.00 92.06 82 ALA A CA 1
ATOM 616 C C . ALA A 1 82 ? -7.006 3.775 1.507 1.00 92.06 82 ALA A C 1
ATOM 618 O O . ALA A 1 82 ? -7.543 2.669 1.420 1.00 92.06 82 ALA A O 1
ATOM 619 N N . VAL A 1 83 ? -6.607 4.268 2.678 1.00 92.44 83 VAL A N 1
ATOM 620 C CA . VAL A 1 83 ? -6.677 3.517 3.938 1.00 92.44 83 VAL A CA 1
ATOM 621 C C . VAL A 1 83 ? -7.968 3.847 4.671 1.00 92.44 83 VAL A C 1
ATOM 623 O O . VAL A 1 83 ? -8.015 4.597 5.646 1.00 92.44 83 VAL A O 1
ATOM 626 N N . THR A 1 84 ? -9.044 3.268 4.147 1.00 92.38 84 THR A N 1
ATOM 627 C CA . THR A 1 84 ? -10.394 3.351 4.709 1.00 92.38 84 THR A CA 1
ATOM 628 C C . THR A 1 84 ? -10.551 2.460 5.946 1.00 92.38 84 THR A C 1
ATOM 630 O O . THR A 1 84 ? -9.706 1.607 6.238 1.00 92.38 84 THR A O 1
ATOM 633 N N . ASP A 1 85 ? -11.674 2.600 6.655 1.00 92.19 85 ASP A N 1
ATOM 634 C CA . ASP A 1 85 ? -12.021 1.727 7.787 1.00 92.19 85 ASP A CA 1
ATOM 635 C C . ASP A 1 85 ? -12.093 0.243 7.389 1.00 92.19 85 ASP A C 1
ATOM 637 O O . ASP A 1 85 ? -11.725 -0.635 8.173 1.00 92.19 85 ASP A O 1
ATOM 641 N N . GLU A 1 86 ? -12.503 -0.054 6.153 1.00 90.69 86 GLU A N 1
ATOM 642 C CA . GLU A 1 86 ? -12.537 -1.420 5.619 1.00 90.69 86 GLU A CA 1
ATOM 643 C C . GLU A 1 86 ? -11.126 -1.997 5.460 1.00 90.69 86 GLU A C 1
ATOM 645 O O . GLU A 1 86 ? -10.865 -3.118 5.900 1.00 90.69 86 GLU A O 1
ATOM 650 N N . VAL A 1 87 ? -10.187 -1.218 4.909 1.00 92.38 87 VAL A N 1
ATOM 651 C CA . VAL A 1 87 ? -8.779 -1.626 4.767 1.00 92.38 87 VAL A CA 1
ATOM 652 C C . VAL A 1 87 ? -8.139 -1.818 6.141 1.00 92.38 87 VAL A C 1
ATOM 654 O O . VAL A 1 87 ? -7.490 -2.835 6.389 1.00 92.38 87 VAL A O 1
ATOM 657 N N . ARG A 1 88 ? -8.386 -0.900 7.084 1.00 92.19 88 ARG A N 1
ATOM 658 C CA . ARG A 1 88 ? -7.914 -1.024 8.475 1.00 92.19 88 ARG A CA 1
ATOM 659 C C . ARG A 1 88 ? -8.465 -2.279 9.155 1.00 92.19 88 ARG A C 1
ATOM 661 O O . ARG A 1 88 ? -7.728 -2.989 9.848 1.00 92.19 88 ARG A O 1
ATOM 668 N N . THR A 1 89 ? -9.739 -2.588 8.924 1.00 92.44 89 THR A N 1
ATOM 669 C CA . THR A 1 89 ? -10.379 -3.811 9.427 1.00 92.44 89 THR A CA 1
ATOM 670 C C . THR A 1 89 ? -9.733 -5.054 8.818 1.00 92.44 89 THR A C 1
ATOM 672 O O . THR A 1 89 ? -9.374 -5.976 9.551 1.00 92.44 89 THR A O 1
ATOM 675 N N . ALA A 1 90 ? -9.502 -5.069 7.504 1.00 91.25 90 ALA A N 1
ATOM 676 C CA . ALA A 1 90 ? -8.851 -6.176 6.807 1.00 91.25 90 ALA A CA 1
ATOM 677 C C . ALA A 1 90 ? -7.417 -6.427 7.313 1.00 91.25 90 ALA A C 1
ATOM 679 O O . ALA A 1 90 ? -7.056 -7.576 7.584 1.00 91.25 90 ALA A O 1
ATOM 680 N N . VAL A 1 91 ? -6.624 -5.371 7.537 1.00 91.31 91 VAL A N 1
ATOM 681 C CA . VAL A 1 91 ? -5.284 -5.477 8.147 1.00 91.31 91 VAL A CA 1
ATOM 682 C C . VAL A 1 91 ? -5.369 -6.072 9.555 1.00 91.31 91 VAL A C 1
ATOM 684 O O . VAL A 1 91 ? -4.614 -6.983 9.904 1.00 91.31 91 VAL A O 1
ATOM 687 N N . THR A 1 92 ? -6.313 -5.599 10.371 1.00 89.56 92 THR A N 1
ATOM 688 C CA . THR A 1 92 ? -6.501 -6.085 11.747 1.00 89.56 92 THR A CA 1
ATOM 689 C C . THR A 1 92 ? -6.885 -7.566 11.781 1.00 89.56 92 THR A C 1
ATOM 691 O O . THR A 1 92 ? -6.318 -8.344 12.558 1.00 89.56 92 THR A O 1
ATOM 694 N N . LEU A 1 93 ? -7.801 -7.990 10.907 1.00 86.94 93 LEU A N 1
ATOM 695 C CA . LEU A 1 93 ? -8.190 -9.394 10.764 1.00 86.94 93 LEU A CA 1
ATOM 696 C C . LEU A 1 93 ? -7.003 -10.262 10.333 1.00 86.94 93 LEU A C 1
ATOM 698 O O . LEU A 1 93 ? -6.736 -11.286 10.962 1.00 86.94 93 LEU A O 1
ATOM 702 N N . ARG A 1 94 ? -6.238 -9.826 9.324 1.00 83.44 94 ARG A N 1
ATOM 703 C CA . ARG A 1 94 ? -5.036 -10.522 8.835 1.00 83.44 94 ARG A CA 1
ATOM 704 C C . ARG A 1 94 ? -4.013 -10.749 9.950 1.00 83.44 94 ARG A C 1
ATOM 706 O O . ARG A 1 94 ? -3.527 -11.869 10.112 1.00 83.44 94 ARG A O 1
ATOM 713 N N . ARG A 1 95 ? -3.722 -9.722 10.757 1.00 82.88 95 ARG A N 1
ATOM 714 C CA . ARG A 1 95 ? -2.822 -9.825 11.923 1.00 82.88 95 ARG A CA 1
ATOM 715 C C . ARG A 1 95 ? -3.317 -10.833 12.951 1.00 82.88 95 ARG A C 1
ATOM 717 O O . ARG A 1 95 ? -2.528 -11.613 13.480 1.00 82.88 95 ARG A O 1
ATOM 724 N N . THR A 1 96 ? -4.617 -10.817 13.225 1.00 81.81 96 THR A N 1
ATOM 725 C CA . THR A 1 96 ? -5.241 -11.691 14.225 1.00 81.81 96 THR A CA 1
ATOM 726 C C . THR A 1 96 ? -5.200 -13.152 13.780 1.00 81.81 96 THR A C 1
ATOM 728 O O . THR A 1 96 ? -4.799 -14.016 14.554 1.00 81.81 96 THR A O 1
ATOM 731 N N . LEU A 1 97 ? -5.520 -13.425 12.511 1.00 76.94 97 LEU A N 1
ATOM 732 C CA . LEU A 1 97 ? -5.462 -14.767 11.925 1.00 76.94 97 LEU A CA 1
ATOM 733 C C . LEU A 1 97 ? -4.032 -15.312 11.841 1.00 76.94 97 LEU A C 1
ATOM 735 O O . LEU A 1 97 ? -3.815 -16.483 12.133 1.00 76.94 97 LEU A O 1
ATOM 739 N N . ARG A 1 98 ? -3.042 -14.474 11.504 1.00 70.25 98 ARG A N 1
ATOM 740 C CA . ARG A 1 98 ? -1.619 -14.866 11.506 1.00 70.25 98 ARG A CA 1
ATOM 741 C C . ARG A 1 98 ? -1.080 -15.175 12.903 1.00 70.25 98 ARG A C 1
ATOM 743 O O . ARG A 1 98 ? -0.168 -15.984 13.032 1.00 70.25 98 ARG A O 1
ATOM 750 N N . ARG A 1 99 ? -1.604 -14.510 13.937 1.00 59.94 99 ARG A N 1
ATOM 751 C CA . ARG A 1 99 ? -1.191 -14.711 15.335 1.00 59.94 99 ARG A CA 1
ATOM 752 C C . ARG A 1 99 ? -1.943 -15.825 16.046 1.00 59.94 99 ARG A C 1
ATOM 754 O O . ARG A 1 99 ? -1.518 -16.204 17.134 1.00 59.94 99 ARG A O 1
ATOM 761 N N . ALA A 1 100 ? -3.036 -16.333 15.484 1.00 47.50 100 ALA A N 1
ATOM 762 C CA . ALA A 1 100 ? -3.724 -17.468 16.070 1.00 47.50 100 ALA A CA 1
ATOM 763 C C . ALA A 1 100 ? -2.768 -18.677 16.042 1.00 47.50 100 ALA A C 1
ATOM 765 O O . ALA A 1 100 ? -2.397 -19.120 14.951 1.00 47.50 100 ALA A O 1
ATOM 766 N N . PRO A 1 101 ? -2.331 -19.213 17.200 1.00 52.91 101 PRO A N 1
ATOM 767 C CA . PRO A 1 101 ? -1.625 -20.483 17.206 1.00 52.91 101 PRO A CA 1
ATOM 768 C C . PRO A 1 101 ? -2.551 -21.500 16.549 1.00 52.91 101 PRO A C 1
ATOM 770 O O . PRO A 1 101 ? -3.727 -21.566 16.902 1.00 52.91 101 PRO A O 1
ATOM 773 N N . ASN A 1 102 ? -2.047 -22.244 15.563 1.00 52.28 102 ASN A N 1
ATOM 774 C CA . ASN A 1 102 ? -2.830 -23.279 14.905 1.00 52.28 102 ASN A CA 1
ATOM 775 C C . ASN A 1 102 ? -3.327 -24.254 15.988 1.00 52.28 102 ASN A C 1
ATOM 777 O O . ASN A 1 102 ? -2.503 -24.986 16.546 1.00 52.28 102 ASN A O 1
ATOM 781 N N . PRO A 1 103 ? -4.634 -24.292 16.311 1.00 51.59 103 PRO A N 1
ATOM 782 C CA . PRO A 1 103 ? -5.124 -25.136 17.395 1.00 51.59 103 PRO A CA 1
ATOM 783 C C . PRO A 1 103 ? -4.941 -26.628 17.078 1.00 51.59 103 PRO A C 1
ATOM 785 O O . PRO A 1 103 ? -4.992 -27.453 17.983 1.00 51.59 103 PRO A O 1
ATOM 788 N N . ALA A 1 104 ? -4.666 -26.978 15.816 1.00 53.78 104 ALA A N 1
ATOM 789 C CA . ALA A 1 104 ? -4.346 -28.337 15.391 1.00 53.78 104 ALA A CA 1
ATOM 790 C C . ALA A 1 104 ? -2.877 -28.750 15.626 1.00 53.78 104 ALA A C 1
ATOM 792 O O . ALA A 1 104 ? -2.569 -29.930 15.517 1.00 53.78 104 ALA A O 1
ATOM 793 N N . ALA A 1 105 ? -1.968 -27.819 15.942 1.00 49.94 105 ALA A N 1
AT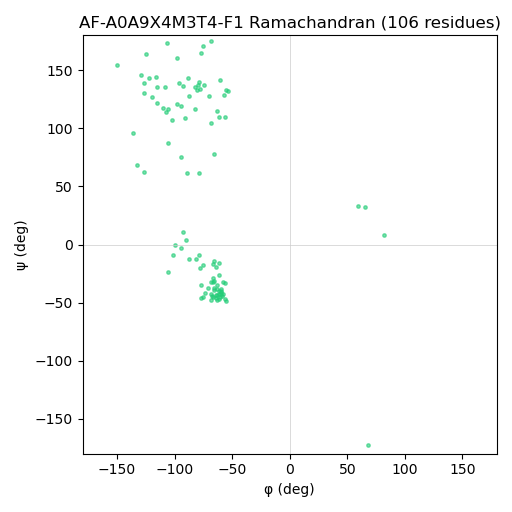OM 794 C CA . ALA A 1 105 ? -0.544 -28.112 16.153 1.00 49.94 105 ALA A CA 1
ATOM 795 C C . ALA A 1 105 ? -0.136 -28.179 17.638 1.00 49.94 105 ALA A C 1
ATOM 797 O O . ALA A 1 105 ? 0.980 -28.580 17.945 1.00 49.94 105 ALA A O 1
ATOM 798 N N . SER A 1 106 ? -1.023 -27.803 18.567 1.00 48.09 106 SER A N 1
ATOM 799 C CA . SER A 1 106 ? -0.767 -27.869 20.019 1.00 48.09 106 SER A CA 1
ATOM 800 C C . SER A 1 106 ? -1.229 -29.177 20.674 1.00 48.09 106 SER A C 1
ATOM 802 O O . SER A 1 106 ? -1.240 -29.275 21.899 1.00 48.09 106 SER A O 1
ATOM 804 N N . VAL A 1 107 ? -1.601 -30.180 19.873 1.00 46.94 107 VAL A N 1
ATOM 805 C CA . VAL A 1 107 ? -1.940 -31.535 20.330 1.00 46.94 107 VAL A CA 1
ATOM 806 C C . VAL A 1 107 ? -1.211 -32.547 19.440 1.00 46.94 107 VAL A C 1
ATOM 808 O O . VAL A 1 107 ? -1.824 -33.220 18.616 1.00 46.94 107 VAL A O 1
ATOM 811 N N . ALA A 1 108 ? 0.113 -32.604 19.556 1.00 43.31 108 ALA A N 1
ATOM 812 C CA . ALA A 1 108 ? 0.944 -33.687 19.033 1.00 43.31 108 ALA A CA 1
ATOM 813 C C . ALA A 1 108 ? 2.131 -33.910 19.972 1.00 43.31 108 ALA A C 1
ATOM 815 O O . ALA A 1 108 ? 2.707 -32.894 20.423 1.00 43.31 108 ALA A O 1
#

Foldseek 3Di:
DPPDQDPLNLVVVLVVCVVPVQFFKKKWWWDADPVRDIAIDQWIWTAGDPVGPTDIDGHDPVSSVVVCVVVVDPPRDMDMGGCDPVSVVVSVVVVVVVPPDPPVPVPD

Radius of gyration: 15.75 Å; Cα contacts (8 Å, |Δi|>4): 140; chains: 1; bounding box: 34×52×40 Å

Solvent-accessible surface area (backbone atoms only — not comparable to full-atom values): 6399 Å² total; per-residue (Å²): 129,87,87,69,81,48,77,44,58,48,49,52,51,48,54,48,43,72,79,40,77,69,43,41,33,40,36,37,42,43,46,67,48,100,85,68,49,60,43,73,46,43,59,26,39,34,25,40,60,95,80,56,53,69,49,77,47,82,49,61,65,72,54,44,54,49,34,40,70,78,49,78,76,48,82,78,42,70,49,75,46,71,53,42,75,66,52,53,48,52,41,52,50,52,55,50,62,72,64,50,74,60,78,79,68,79,73,122